Protein AF-A0A914DUC7-F1 (afdb_monomer)

Foldseek 3Di:
DPDDDDACPDPVNVVVVVVDDCPPDDHLLQAAEAEFAAQVVCCVQPRHDPDHQVRVQVVQVPDRRHDHYDGNDDPQDDPVNCVVVSHQADEDAPDFCDD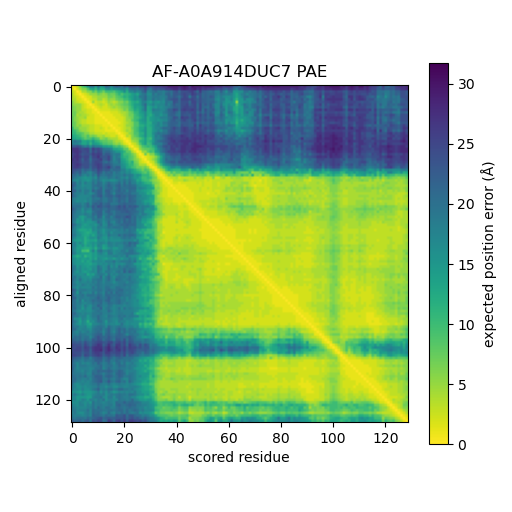PPDDTSCVNCVVVVRYDHDDDDPPDDDDHD

Organism: NCBI:txid290746

Nearest PDB structures (foldseek):
  4mvd-assembly2_G  TM=9.602E-01  e=2.513E-10  Rattus norvegicus
  4mvd-assembly1_C  TM=9.602E-01  e=2.513E-10  Rattus norvegicus
  3hl4-assembly1_A  TM=9.633E-01  e=3.082E-10  Rattus norvegicus
  4mvd-assembly1_D  TM=9.594E-01  e=3.780E-10  Rattus norvegicus
  4mvc-assembly1_A  TM=9.599E-01  e=6.085E-10  Rattus norvegicus

InterPro domains:
  IPR004821 Cytidyltransferase-like domain [PF01467] (36-99)
  IPR014729 Rossmann-like alpha/beta/alpha sandwich fold [G3DSA:3.40.50.620] (34-126)
  IPR045049 Choline-phosphate cytidylyltransferase Pcy1-like [PTHR10739] (35-122)

Radius of gyration: 16.66 Å; Cα contacts (8 Å, |Δi|>4): 123; chains: 1; bounding box: 43×40×29 Å

Structure (mmCIF, N/CA/C/O backbone):
data_AF-A0A914DUC7-F1
#
_entry.id   AF-A0A914DUC7-F1
#
loop_
_atom_site.group_PDB
_atom_site.id
_atom_site.type_symbol
_atom_site.label_atom_id
_atom_site.label_alt_id
_atom_site.label_comp_id
_atom_site.label_asym_id
_atom_site.label_entity_id
_atom_site.label_seq_id
_atom_site.pdbx_PDB_ins_code
_atom_site.Cartn_x
_atom_site.Cartn_y
_atom_site.Cartn_z
_atom_site.occupancy
_atom_site.B_iso_or_equiv
_atom_site.auth_seq_id
_atom_site.auth_comp_id
_atom_site.auth_asym_id
_atom_site.auth_atom_id
_atom_site.pdbx_PDB_model_num
ATOM 1 N N . MET A 1 1 ? 0.121 -23.128 16.247 1.00 46.06 1 MET A N 1
ATOM 2 C CA . MET A 1 1 ? -0.416 -22.690 14.943 1.00 46.06 1 MET A CA 1
ATOM 3 C C . MET A 1 1 ? 0.358 -23.443 13.867 1.00 46.06 1 MET A C 1
ATOM 5 O O . MET A 1 1 ? 1.308 -22.892 13.342 1.00 46.06 1 MET A O 1
ATOM 9 N N . ASN A 1 2 ? 0.049 -24.725 13.638 1.00 50.38 2 ASN A N 1
ATOM 10 C CA . ASN A 1 2 ? 0.793 -25.574 12.687 1.00 50.38 2 ASN A CA 1
ATOM 11 C C . ASN A 1 2 ? -0.073 -26.070 11.524 1.00 50.38 2 ASN A C 1
ATOM 13 O O . ASN A 1 2 ? 0.428 -26.791 10.668 1.00 50.38 2 ASN A O 1
ATOM 17 N N . ASP A 1 3 ? -1.340 -25.668 11.479 1.00 55.06 3 ASP A N 1
ATOM 18 C CA . ASP A 1 3 ? -2.220 -26.031 10.379 1.00 55.06 3 ASP A CA 1
ATOM 19 C C . ASP A 1 3 ? -2.228 -24.899 9.348 1.00 55.06 3 ASP A C 1
ATOM 21 O O . ASP A 1 3 ? -2.271 -23.722 9.739 1.00 55.06 3 ASP A O 1
ATOM 25 N N . PRO A 1 4 ? -2.164 -25.222 8.042 1.00 60.88 4 PRO A N 1
ATOM 26 C CA . PRO A 1 4 ? -2.346 -24.228 7.001 1.00 60.88 4 PRO A CA 1
ATOM 27 C C . PRO A 1 4 ? -3.713 -23.578 7.187 1.00 60.88 4 PRO A C 1
ATOM 29 O O . PRO A 1 4 ? -4.705 -24.222 7.533 1.00 60.88 4 PRO A O 1
ATOM 32 N N . ALA A 1 5 ? -3.751 -22.268 7.001 1.00 50.47 5 ALA A N 1
ATOM 33 C CA . ALA A 1 5 ? -4.974 -21.517 7.174 1.00 50.47 5 ALA A CA 1
ATOM 34 C C . ALA A 1 5 ? -6.016 -22.019 6.131 1.00 50.47 5 ALA A C 1
ATOM 36 O O . ALA A 1 5 ? -5.631 -22.170 4.973 1.00 50.47 5 ALA A O 1
ATOM 37 N N . PRO A 1 6 ? -7.298 -22.255 6.502 1.00 69.44 6 PRO A N 1
ATOM 38 C CA . PRO A 1 6 ? -8.322 -22.819 5.598 1.00 69.44 6 PRO A CA 1
ATOM 39 C C . PRO A 1 6 ? -8.519 -22.028 4.285 1.00 69.44 6 PRO A C 1
ATOM 41 O O . PRO A 1 6 ? -8.109 -20.882 4.187 1.00 69.44 6 PRO A O 1
ATOM 44 N N . TYR A 1 7 ? -9.136 -22.578 3.248 1.00 63.34 7 TYR A N 1
ATOM 45 C CA . TYR A 1 7 ? -9.454 -21.816 2.032 1.00 63.34 7 TYR A CA 1
ATOM 46 C C . TYR A 1 7 ? -10.631 -20.847 2.255 1.00 63.34 7 TYR A C 1
ATOM 48 O O . TYR A 1 7 ? -11.334 -20.920 3.263 1.00 63.34 7 TYR A O 1
ATOM 56 N N . SER A 1 8 ? -10.817 -19.860 1.374 1.00 52.75 8 SER A N 1
ATOM 57 C CA . SER A 1 8 ? -11.913 -18.878 1.497 1.00 52.75 8 SER A CA 1
ATOM 58 C C . SER A 1 8 ? -13.292 -19.490 1.231 1.00 52.75 8 SER A C 1
ATOM 60 O O . SER A 1 8 ? -14.287 -19.011 1.773 1.00 52.75 8 SER A O 1
ATOM 62 N N . ASP A 1 9 ? -13.336 -20.560 0.445 1.00 68.12 9 ASP A N 1
ATOM 63 C CA . ASP A 1 9 ? -14.497 -21.400 0.157 1.00 68.12 9 ASP A CA 1
ATOM 64 C C . ASP A 1 9 ? -14.658 -22.568 1.144 1.00 68.12 9 ASP A C 1
ATOM 66 O O . ASP A 1 9 ? -15.675 -23.264 1.115 1.00 68.12 9 ASP A O 1
ATOM 70 N N . ASP A 1 10 ? -13.713 -22.758 2.073 1.00 76.81 10 ASP A N 1
ATOM 71 C CA . ASP A 1 10 ? -13.875 -23.740 3.138 1.00 76.81 10 ASP A CA 1
ATOM 72 C C . ASP A 1 10 ? -14.993 -23.316 4.089 1.00 76.81 10 ASP A C 1
ATOM 74 O O . ASP A 1 10 ? -15.041 -22.197 4.612 1.00 76.81 10 ASP A O 1
ATOM 78 N N . GLN A 1 11 ? -15.853 -24.277 4.415 1.00 77.38 11 GLN A N 1
ATOM 79 C CA . GLN A 1 11 ? -17.013 -24.067 5.272 1.00 77.38 11 GLN A CA 1
ATOM 80 C C . GLN A 1 11 ? -16.652 -23.441 6.632 1.00 77.38 11 GLN A C 1
ATOM 82 O O . GLN A 1 11 ? -17.353 -22.549 7.103 1.00 77.38 11 GLN A O 1
ATOM 87 N N . LYS A 1 12 ? -15.511 -23.821 7.225 1.00 77.25 12 LYS A N 1
ATOM 88 C CA . LYS A 1 12 ? -15.018 -23.228 8.481 1.00 77.25 12 LYS A CA 1
ATOM 89 C C . LYS A 1 12 ? -14.705 -21.735 8.356 1.00 77.25 12 LYS A C 1
ATOM 91 O O . LYS A 1 12 ? -15.034 -20.976 9.261 1.00 77.25 12 LYS A O 1
ATOM 96 N N . ALA A 1 13 ? -14.094 -21.311 7.249 1.00 67.06 13 ALA A N 1
ATOM 97 C CA . ALA A 1 13 ? -13.749 -19.909 7.023 1.00 67.06 13 ALA A CA 1
ATOM 98 C C . ALA A 1 13 ? -15.004 -19.057 6.773 1.00 67.06 13 ALA A C 1
ATOM 100 O O . ALA A 1 13 ? -15.111 -17.945 7.293 1.00 67.06 13 ALA A O 1
ATOM 101 N N . MET A 1 14 ? -15.979 -19.600 6.037 1.00 70.56 14 MET A N 1
ATOM 102 C CA . MET A 1 14 ? -17.276 -18.952 5.818 1.00 70.56 14 MET A CA 1
ATOM 103 C C . MET A 1 14 ? -18.086 -18.832 7.117 1.00 70.56 14 MET A C 1
ATOM 105 O O . MET A 1 14 ? -18.657 -17.782 7.400 1.00 70.56 14 MET A O 1
ATOM 109 N N . GLU A 1 15 ? -18.108 -19.880 7.943 1.00 76.88 15 GLU A N 1
ATOM 110 C CA . GLU A 1 15 ? -18.794 -19.874 9.240 1.00 76.88 15 GLU A CA 1
ATOM 111 C C . GLU A 1 15 ? -18.163 -18.893 10.235 1.00 76.88 15 GLU A C 1
ATOM 113 O O . GLU A 1 15 ? -18.882 -18.259 11.004 1.00 76.88 15 GLU A O 1
ATOM 118 N N . GLU A 1 16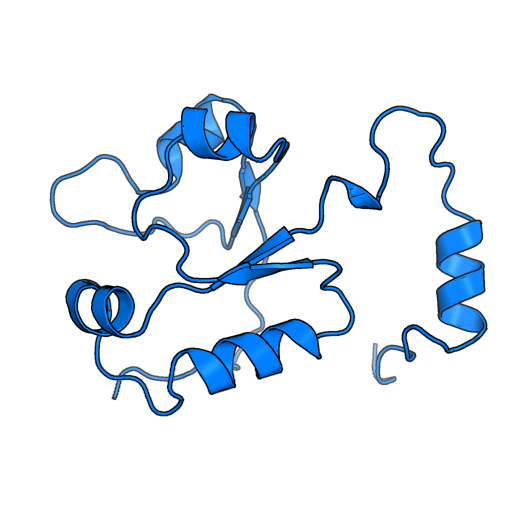 ? -16.838 -18.739 10.228 1.00 68.94 16 GLU A N 1
ATOM 119 C CA . GLU A 1 16 ? -16.150 -17.714 11.018 1.00 68.94 16 GLU A CA 1
ATOM 120 C C . GLU A 1 16 ? -16.453 -16.300 10.511 1.00 68.94 16 GLU A C 1
ATOM 122 O O . GLU A 1 16 ? -16.773 -15.437 11.329 1.00 68.94 16 GLU A O 1
ATOM 127 N N . LYS A 1 17 ? -16.459 -16.072 9.185 1.00 60.66 17 LYS A N 1
ATOM 128 C CA . LYS A 1 17 ? -16.875 -14.790 8.576 1.00 60.66 17 LYS A CA 1
ATOM 129 C C . LYS A 1 17 ? -18.301 -14.414 9.001 1.00 60.66 17 LYS A C 1
ATOM 131 O O . LYS A 1 17 ? -18.548 -13.267 9.360 1.00 60.66 17 LYS A O 1
ATOM 136 N N . ASN A 1 18 ? -19.212 -15.386 9.042 1.00 64.31 18 ASN A N 1
ATOM 137 C CA . ASN A 1 18 ? -20.620 -15.179 9.395 1.00 64.31 18 ASN A CA 1
ATOM 138 C C . ASN A 1 18 ? -20.877 -14.938 10.895 1.00 64.31 18 ASN A C 1
ATOM 140 O O . ASN A 1 18 ? -21.967 -14.503 11.259 1.00 64.31 18 ASN A O 1
ATOM 144 N N . LYS A 1 19 ? -19.908 -15.224 11.776 1.00 72.00 19 LYS A N 1
ATOM 145 C CA . LYS A 1 19 ? -20.015 -14.958 13.226 1.00 72.00 19 LYS A CA 1
ATOM 146 C C . LYS A 1 19 ? -19.640 -13.523 13.604 1.00 72.00 19 LYS A C 1
ATOM 148 O O . LYS A 1 19 ? -19.824 -13.135 14.756 1.00 72.00 19 LYS A O 1
ATOM 153 N N . ILE A 1 20 ? -19.090 -12.755 12.668 1.00 53.34 20 ILE A N 1
ATOM 154 C CA . ILE A 1 20 ? -18.647 -11.382 12.896 1.00 53.34 20 ILE A CA 1
ATOM 155 C C . ILE A 1 20 ? -19.851 -10.451 12.715 1.00 53.34 20 ILE A C 1
ATOM 157 O O . ILE A 1 20 ? -20.451 -10.402 11.646 1.00 53.34 20 ILE A O 1
ATOM 161 N N . ASP A 1 21 ? -20.210 -9.714 13.767 1.00 46.66 21 ASP A N 1
ATOM 162 C CA . ASP A 1 21 ? -21.287 -8.720 13.725 1.00 46.66 21 ASP A CA 1
ATOM 163 C C . ASP A 1 21 ? -20.840 -7.482 12.929 1.00 46.66 21 ASP A C 1
ATOM 165 O O . ASP A 1 21 ? -20.129 -6.614 13.435 1.00 46.66 21 ASP A O 1
ATOM 169 N N . THR A 1 22 ? -21.265 -7.403 11.668 1.00 47.69 22 THR A N 1
ATOM 170 C CA . THR A 1 22 ? -20.948 -6.308 10.739 1.00 47.69 22 THR A CA 1
ATOM 171 C C . THR A 1 22 ? -21.843 -5.073 10.911 1.00 47.69 22 THR A C 1
ATOM 173 O O . THR A 1 22 ? -21.750 -4.146 10.109 1.00 47.69 22 THR A O 1
ATOM 176 N N . THR A 1 23 ? -22.743 -5.040 11.905 1.00 42.53 23 THR A N 1
ATOM 177 C CA . THR A 1 23 ? -23.709 -3.934 12.079 1.00 42.53 23 THR A CA 1
ATOM 178 C C . THR A 1 23 ? -23.224 -2.810 12.997 1.00 42.53 23 THR A C 1
ATOM 180 O O . THR A 1 23 ? -23.844 -1.748 13.050 1.00 42.53 23 THR A O 1
ATOM 183 N N . LYS A 1 24 ? -22.075 -2.976 13.663 1.00 46.19 24 LYS A N 1
ATOM 184 C CA . LYS A 1 24 ? -21.386 -1.900 14.390 1.00 46.19 24 LYS A CA 1
ATOM 185 C C . LYS A 1 24 ? -20.242 -1.348 13.539 1.00 46.19 24 LYS A C 1
ATOM 187 O O . LYS A 1 24 ? -19.107 -1.764 13.701 1.00 46.19 24 LYS A O 1
ATOM 192 N N . ASN A 1 25 ? -20.597 -0.427 12.640 1.00 48.97 25 ASN A N 1
ATOM 193 C CA . ASN A 1 25 ? -19.744 0.482 11.859 1.00 48.97 25 ASN A CA 1
ATOM 194 C C . ASN A 1 25 ? -18.400 -0.082 11.358 1.00 48.97 25 ASN A C 1
ATOM 196 O O . ASN A 1 25 ? -17.412 -0.070 12.084 1.00 48.97 25 ASN A O 1
ATOM 200 N N . ILE A 1 26 ? -18.419 -0.440 10.069 1.00 35.59 26 ILE A N 1
ATOM 201 C CA . ILE A 1 26 ? -17.349 -0.746 9.097 1.00 35.59 26 ILE A CA 1
ATOM 202 C C . ILE A 1 26 ? -17.695 -2.098 8.477 1.00 35.59 26 ILE A C 1
ATOM 204 O O . ILE A 1 26 ? -17.576 -3.150 9.106 1.00 35.59 26 ILE A O 1
ATOM 208 N N . THR A 1 27 ? -18.177 -2.088 7.234 1.00 43.28 27 THR A N 1
ATOM 209 C CA . THR A 1 27 ? -18.324 -3.342 6.493 1.00 43.28 27 THR A CA 1
ATOM 210 C C . THR A 1 27 ? -16.932 -3.895 6.219 1.00 43.28 27 THR A C 1
ATOM 212 O O . THR A 1 27 ? -16.068 -3.175 5.735 1.00 43.28 27 THR A O 1
ATOM 215 N N . LEU A 1 28 ? -16.723 -5.183 6.496 1.00 39.56 28 LEU A N 1
ATOM 216 C CA . LEU A 1 28 ? -15.471 -5.915 6.252 1.00 39.56 28 LEU A CA 1
ATOM 217 C C . LEU A 1 28 ? -14.977 -5.801 4.791 1.00 39.56 28 LEU A C 1
ATOM 219 O O . LEU A 1 28 ? -13.794 -5.973 4.525 1.00 39.56 28 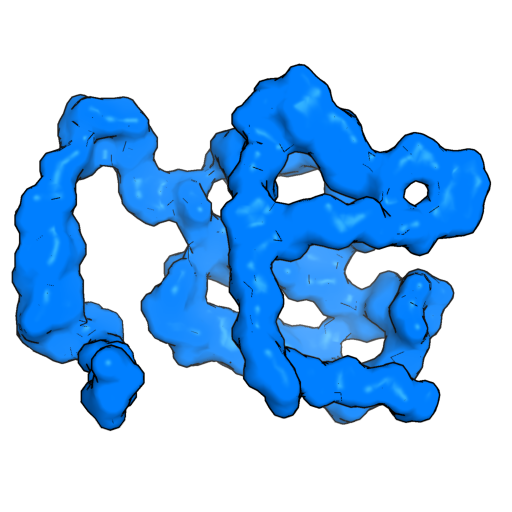LEU A O 1
ATOM 223 N N . GLU A 1 29 ? -15.891 -5.470 3.879 1.00 40.28 29 GLU A N 1
ATOM 224 C CA . GLU A 1 29 ? -15.678 -5.201 2.454 1.00 40.28 29 GLU A CA 1
ATOM 225 C C . GLU A 1 29 ? -15.026 -3.820 2.177 1.00 40.28 29 GLU A C 1
ATOM 227 O O . GLU A 1 29 ? -14.547 -3.587 1.077 1.00 40.28 29 GLU A O 1
ATOM 232 N N . MET A 1 30 ? -14.973 -2.901 3.156 1.00 34.72 30 MET A N 1
ATOM 233 C CA . MET A 1 30 ? -14.369 -1.555 3.026 1.00 34.72 30 MET A CA 1
ATOM 234 C C . MET A 1 30 ? -12.901 -1.485 3.489 1.00 34.72 30 MET A C 1
ATOM 236 O O . MET A 1 30 ? -12.204 -0.529 3.171 1.00 34.72 30 MET A O 1
ATOM 240 N N . ALA A 1 31 ? -12.398 -2.492 4.215 1.00 42.03 31 ALA A N 1
ATOM 241 C CA . ALA A 1 31 ? -11.094 -2.429 4.891 1.00 42.03 31 ALA A CA 1
ATOM 242 C C . ALA A 1 31 ? -9.970 -3.254 4.222 1.00 42.03 31 ALA A C 1
ATOM 244 O O . ALA A 1 31 ? -8.947 -3.511 4.859 1.00 42.03 31 ALA A O 1
ATOM 245 N N . LYS A 1 32 ? -10.149 -3.738 2.982 1.00 43.16 32 LYS A N 1
ATOM 246 C CA . LYS A 1 32 ? -9.281 -4.789 2.404 1.00 43.16 32 LYS A CA 1
ATOM 247 C C . LYS A 1 32 ? -8.936 -4.614 0.924 1.00 43.16 32 LYS A C 1
ATOM 249 O O . LYS A 1 32 ? -9.044 -5.533 0.112 1.00 43.16 32 LYS A O 1
ATOM 254 N N . THR A 1 33 ? -8.446 -3.434 0.585 1.00 47.81 33 THR A N 1
ATOM 255 C CA . THR A 1 33 ? -7.890 -3.148 -0.739 1.00 47.81 33 THR A CA 1
ATOM 256 C C . THR A 1 33 ? -6.376 -3.355 -0.735 1.00 47.81 33 THR A C 1
ATOM 258 O O . THR A 1 33 ? -5.647 -2.639 -0.047 1.00 47.81 33 THR A O 1
ATOM 261 N N . GLY A 1 34 ? -5.887 -4.326 -1.508 1.00 54.38 34 GLY A N 1
ATOM 262 C CA . GLY A 1 34 ? -4.460 -4.491 -1.775 1.00 54.38 34 GLY A CA 1
ATOM 263 C C . GLY A 1 34 ? -4.025 -3.567 -2.909 1.00 54.38 34 GLY A C 1
ATOM 264 O O . GLY A 1 34 ? -4.619 -3.581 -3.985 1.00 54.38 34 GLY A O 1
ATOM 265 N N . THR A 1 35 ? -2.986 -2.765 -2.703 1.00 67.69 35 THR A N 1
ATOM 266 C CA . THR A 1 35 ? -2.415 -1.906 -3.747 1.00 67.69 35 THR A CA 1
ATOM 267 C C . THR A 1 35 ? -1.082 -2.486 -4.223 1.00 67.69 35 THR A C 1
ATOM 269 O O . THR A 1 35 ? -0.266 -2.948 -3.424 1.00 67.69 35 THR A O 1
ATOM 272 N N . VAL A 1 36 ? -0.846 -2.504 -5.538 1.00 70.12 36 VAL A N 1
ATOM 273 C CA . VAL A 1 36 ? 0.412 -3.003 -6.120 1.00 70.12 36 VAL A CA 1
ATOM 274 C C . VAL A 1 36 ? 1.002 -1.936 -7.041 1.00 70.12 36 VAL A C 1
ATOM 276 O O . VAL A 1 36 ? 0.365 -1.513 -8.002 1.00 70.12 36 VAL A O 1
ATOM 279 N N . CYS A 1 37 ? 2.228 -1.493 -6.745 1.00 81.00 37 CYS A N 1
ATOM 280 C CA . CYS A 1 37 ? 2.952 -0.498 -7.548 1.00 81.00 37 CYS A CA 1
ATOM 281 C C . CYS A 1 37 ? 3.359 -1.067 -8.916 1.00 81.00 37 CYS A C 1
ATOM 283 O O . CYS A 1 37 ? 3.709 -2.249 -8.997 1.00 81.00 37 CYS A O 1
ATOM 285 N N . SER A 1 38 ? 3.415 -0.228 -9.951 1.00 81.75 38 SER A N 1
ATOM 286 C CA . SER A 1 38 ? 3.939 -0.581 -11.282 1.00 81.75 38 SER A CA 1
ATOM 287 C C . SER A 1 38 ? 5.439 -0.888 -11.292 1.00 81.75 38 SER A C 1
ATOM 289 O O . SER A 1 38 ? 6.183 -0.555 -10.359 1.00 81.75 38 SER A O 1
ATOM 291 N N . ASP A 1 39 ? 5.904 -1.529 -12.364 1.00 82.50 39 ASP A N 1
ATOM 292 C CA . ASP A 1 39 ? 7.318 -1.862 -12.563 1.00 82.50 39 ASP A CA 1
ATOM 293 C C . ASP A 1 39 ? 8.178 -0.603 -12.699 1.00 82.50 39 ASP A C 1
ATOM 295 O O . ASP A 1 39 ? 9.262 -0.535 -12.120 1.00 82.50 39 ASP A O 1
ATOM 299 N N . ALA A 1 40 ? 7.672 0.430 -13.382 1.00 84.12 40 ALA A N 1
ATOM 300 C CA . ALA A 1 40 ? 8.368 1.705 -13.553 1.00 84.12 40 ALA A CA 1
ATOM 301 C C . ALA A 1 40 ? 8.668 2.387 -12.207 1.00 84.12 40 ALA A C 1
ATOM 303 O O . ALA A 1 40 ? 9.804 2.796 -11.950 1.00 84.12 40 ALA A O 1
ATOM 304 N N . ASN A 1 41 ? 7.668 2.462 -11.322 1.00 82.44 41 ASN A N 1
ATOM 305 C CA . ASN A 1 41 ? 7.838 3.031 -9.985 1.00 82.44 41 ASN A CA 1
ATOM 306 C C . ASN A 1 41 ? 8.749 2.152 -9.118 1.00 82.44 41 ASN A C 1
ATOM 308 O O . ASN A 1 41 ? 9.658 2.663 -8.461 1.00 82.44 41 ASN A O 1
ATOM 312 N N . THR A 1 42 ? 8.564 0.830 -9.162 1.00 81.44 42 THR A N 1
ATOM 313 C CA . THR A 1 42 ? 9.371 -0.101 -8.360 1.00 81.44 42 THR A CA 1
ATOM 314 C C . THR A 1 42 ? 10.849 -0.050 -8.745 1.00 81.44 42 THR A C 1
ATOM 316 O O . THR A 1 42 ? 11.708 0.034 -7.864 1.00 81.44 42 THR A O 1
ATOM 319 N N . LEU A 1 43 ? 11.156 0.000 -10.044 1.00 86.25 43 LEU A N 1
ATOM 320 C CA . LEU A 1 43 ? 12.524 0.120 -10.542 1.00 86.25 43 LEU A CA 1
ATOM 321 C C . LEU A 1 43 ? 13.171 1.447 -10.131 1.00 86.25 43 LEU A C 1
ATOM 323 O O . LEU A 1 43 ? 14.332 1.465 -9.730 1.00 86.25 43 LEU A O 1
ATOM 327 N N . LYS A 1 44 ? 12.415 2.549 -10.201 1.00 86.31 44 LYS A N 1
ATOM 328 C CA . LYS A 1 44 ? 12.905 3.894 -9.880 1.00 86.31 44 LYS A CA 1
ATOM 329 C C . LYS A 1 44 ? 13.226 4.073 -8.395 1.00 86.31 44 LYS A C 1
ATOM 331 O O . LYS A 1 44 ? 14.237 4.688 -8.070 1.00 86.31 44 LYS A O 1
ATOM 336 N N . TYR A 1 45 ? 12.362 3.580 -7.510 1.00 82.94 45 TYR A N 1
ATOM 337 C CA . TYR A 1 45 ? 12.415 3.916 -6.083 1.00 82.94 45 TYR A CA 1
ATOM 338 C C . TYR A 1 45 ? 12.912 2.783 -5.174 1.00 82.94 45 TYR A C 1
ATOM 340 O O . TYR A 1 45 ? 13.262 3.044 -4.023 1.00 82.94 45 TYR A O 1
ATOM 3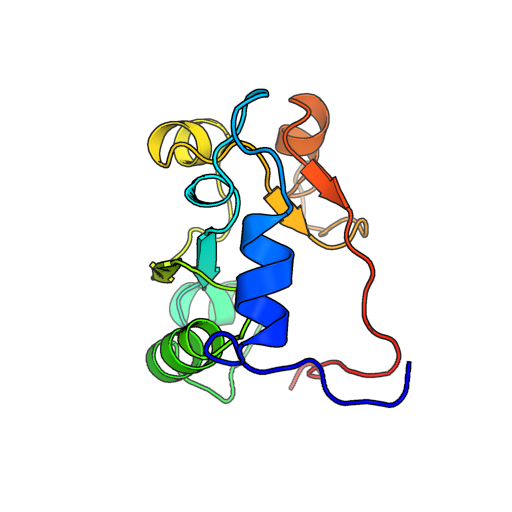48 N N . LYS A 1 46 ? 12.955 1.531 -5.650 1.00 82.62 46 LYS A N 1
ATOM 349 C CA . LYS A 1 46 ? 13.376 0.372 -4.840 1.00 82.62 46 LYS A CA 1
ATOM 350 C C . LYS A 1 46 ? 14.462 -0.467 -5.498 1.00 82.62 46 LYS A C 1
ATOM 352 O O . LYS A 1 46 ? 15.419 -0.824 -4.811 1.00 82.62 46 LYS A O 1
ATOM 357 N N . GLY A 1 47 ? 14.315 -0.784 -6.783 1.00 84.69 47 GLY A N 1
ATOM 358 C CA . GLY A 1 47 ? 15.273 -1.589 -7.538 1.00 84.69 47 GLY A CA 1
ATOM 359 C C . GLY A 1 47 ? 14.616 -2.621 -8.461 1.00 84.69 47 GLY A C 1
ATOM 360 O O . GLY A 1 47 ? 13.394 -2.625 -8.621 1.00 84.69 47 GLY A O 1
ATOM 361 N N . PRO A 1 48 ? 15.423 -3.487 -9.094 1.00 85.06 48 PRO A N 1
ATOM 362 C CA . PRO A 1 48 ? 14.943 -4.455 -10.076 1.00 85.06 48 PRO A CA 1
ATOM 363 C C . PRO A 1 48 ? 13.989 -5.488 -9.463 1.00 85.06 48 PRO A C 1
ATOM 365 O O . PRO A 1 48 ? 14.094 -5.853 -8.290 1.00 85.06 48 PRO A O 1
ATOM 368 N N . VAL A 1 49 ? 13.068 -5.977 -10.291 1.00 80.38 49 VAL A N 1
ATOM 369 C CA . VAL A 1 49 ? 12.058 -6.980 -9.937 1.00 80.38 49 VAL A CA 1
ATOM 370 C C . VAL A 1 49 ? 12.254 -8.243 -10.769 1.00 80.38 49 VAL A C 1
ATOM 372 O O . VAL A 1 49 ? 12.655 -8.171 -11.927 1.00 80.38 49 VAL A O 1
ATOM 375 N N . VAL A 1 50 ? 11.974 -9.405 -10.172 1.00 86.31 50 VAL A N 1
ATOM 376 C CA . VAL A 1 50 ? 11.961 -10.692 -10.892 1.00 86.31 50 VAL A CA 1
ATOM 377 C C . VAL A 1 50 ? 10.636 -10.877 -11.625 1.00 86.31 50 VAL A C 1
ATOM 379 O O . VAL A 1 50 ? 10.624 -11.269 -12.786 1.00 86.31 50 VAL A O 1
ATOM 382 N N . ASN A 1 51 ? 9.529 -10.579 -10.942 1.00 80.00 51 ASN A N 1
ATOM 383 C CA . ASN A 1 51 ? 8.189 -10.655 -11.506 1.00 80.00 51 ASN A CA 1
ATOM 384 C C . ASN A 1 51 ? 7.762 -9.305 -12.064 1.00 80.00 51 ASN A C 1
ATOM 386 O O . ASN A 1 51 ? 7.883 -8.288 -11.372 1.00 80.00 51 ASN A O 1
ATOM 390 N N . ASN A 1 52 ? 7.214 -9.318 -13.277 1.00 82.25 52 ASN A N 1
ATOM 391 C CA . ASN A 1 52 ? 6.608 -8.121 -13.854 1.00 82.25 52 ASN A CA 1
ATOM 392 C C . ASN A 1 52 ? 5.325 -7.731 -13.099 1.00 82.25 52 ASN A C 1
ATOM 394 O O . ASN A 1 52 ? 4.772 -8.500 -12.309 1.00 82.25 52 ASN A O 1
ATOM 398 N N . GLU A 1 53 ? 4.833 -6.524 -13.338 1.00 75.31 53 GLU A N 1
ATOM 399 C CA . GLU A 1 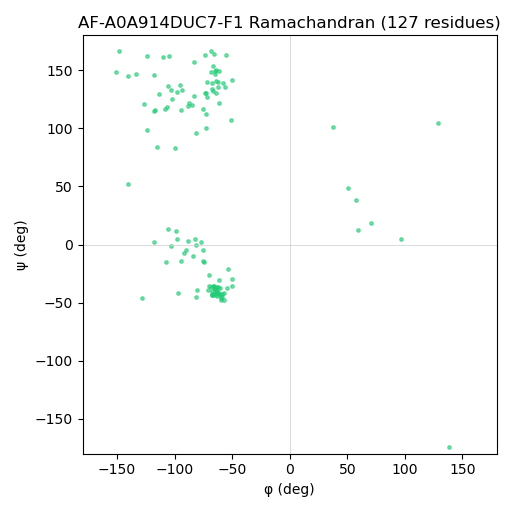53 ? 3.688 -5.968 -12.621 1.00 75.31 53 GLU A CA 1
ATOM 400 C C . GLU A 1 53 ? 2.412 -6.797 -12.784 1.00 75.31 53 GLU A C 1
ATOM 402 O O . GLU A 1 53 ? 1.696 -6.983 -11.803 1.00 75.31 53 GLU A O 1
ATOM 407 N N . PHE A 1 54 ? 2.160 -7.373 -13.964 1.00 79.94 54 PHE A N 1
ATOM 408 C CA . PHE A 1 54 ? 0.988 -8.220 -14.202 1.00 79.94 54 PHE A CA 1
ATOM 409 C C . PHE A 1 54 ? 1.041 -9.511 -13.388 1.00 79.94 54 PHE A C 1
ATOM 411 O O . PHE A 1 54 ? 0.048 -9.885 -12.766 1.00 79.94 54 PHE A O 1
ATOM 418 N N . GLU A 1 55 ? 2.204 -10.158 -13.334 1.00 76.31 55 GLU A N 1
ATOM 419 C CA . GLU A 1 55 ? 2.424 -11.330 -12.485 1.00 76.31 55 GLU A CA 1
ATOM 420 C C . GLU A 1 55 ? 2.219 -10.984 -11.010 1.00 76.31 55 GLU A C 1
ATOM 422 O O . GLU A 1 55 ? 1.560 -11.727 -10.285 1.00 76.31 55 GLU A O 1
ATOM 427 N N . ARG A 1 56 ? 2.721 -9.828 -10.561 1.00 82.25 56 ARG A N 1
ATOM 428 C CA . ARG A 1 56 ? 2.533 -9.371 -9.177 1.00 82.25 56 ARG A CA 1
ATOM 429 C C . ARG A 1 56 ? 1.065 -9.075 -8.863 1.00 82.25 56 ARG A C 1
ATOM 431 O O . ARG A 1 56 ? 0.616 -9.417 -7.770 1.00 82.25 56 ARG A O 1
ATOM 438 N N . TYR A 1 57 ? 0.308 -8.499 -9.801 1.00 82.38 57 TYR A N 1
ATOM 439 C CA . TYR A 1 57 ? -1.139 -8.303 -9.645 1.00 82.38 57 TYR A CA 1
ATOM 440 C C . TYR A 1 57 ? -1.861 -9.634 -9.444 1.00 82.38 57 TYR A C 1
ATOM 442 O O . TYR A 1 57 ? -2.673 -9.753 -8.527 1.00 82.38 57 TYR A O 1
ATOM 450 N N . GLU A 1 58 ? -1.537 -10.645 -10.252 1.00 77.12 58 GLU A N 1
ATOM 451 C CA . GLU A 1 58 ? -2.151 -11.966 -10.118 1.00 77.12 58 GLU A CA 1
ATOM 452 C C . GLU A 1 58 ? -1.725 -12.663 -8.821 1.00 77.12 58 GLU A C 1
ATOM 454 O O . GLU A 1 58 ? -2.576 -13.233 -8.145 1.00 77.12 58 GLU A O 1
ATOM 459 N N . VAL A 1 59 ? -0.461 -12.563 -8.396 1.00 77.75 59 VAL A N 1
ATOM 460 C CA . VAL A 1 59 ? -0.014 -13.126 -7.107 1.00 77.75 59 VAL A CA 1
ATOM 461 C C . VAL A 1 59 ? -0.834 -12.565 -5.943 1.00 77.75 59 VAL A C 1
ATOM 463 O O . VAL A 1 59 ? -1.330 -13.337 -5.124 1.00 77.75 59 VAL A O 1
ATOM 466 N N . VAL A 1 60 ? -1.022 -11.242 -5.888 1.00 78.12 60 VAL A N 1
ATOM 467 C CA . VAL A 1 60 ? -1.789 -10.591 -4.813 1.00 78.12 60 VAL A CA 1
ATOM 468 C C . VAL A 1 60 ? -3.275 -10.931 -4.901 1.00 78.12 60 VAL A C 1
ATOM 470 O O . VAL A 1 60 ? -3.910 -11.164 -3.876 1.00 78.12 60 VAL A O 1
ATOM 473 N N . ARG A 1 61 ? -3.830 -11.042 -6.111 1.00 76.31 61 ARG A N 1
ATOM 474 C CA . ARG A 1 61 ? -5.229 -11.439 -6.321 1.00 76.31 61 ARG A CA 1
ATOM 475 C C . ARG A 1 61 ? -5.540 -12.844 -5.800 1.00 76.31 61 ARG A C 1
ATOM 477 O O . ARG A 1 61 ? -6.664 -13.100 -5.386 1.00 76.31 61 ARG A O 1
ATOM 484 N N . HIS A 1 62 ? -4.563 -13.748 -5.815 1.00 78.94 62 HIS A N 1
ATOM 485 C CA . HIS A 1 62 ? -4.720 -15.107 -5.290 1.00 78.94 62 HIS A CA 1
ATOM 486 C C . HIS A 1 62 ? -4.396 -15.211 -3.786 1.00 78.94 62 HIS A C 1
ATOM 488 O O . HIS A 1 62 ? -4.449 -16.304 -3.217 1.00 78.94 62 HIS A O 1
ATOM 494 N N . CYS A 1 63 ? -4.072 -14.102 -3.108 1.00 74.81 63 CYS A N 1
ATOM 495 C CA . CYS A 1 63 ? -3.895 -14.100 -1.660 1.00 74.81 63 CYS A CA 1
ATOM 496 C C . CYS A 1 63 ? -5.244 -14.232 -0.941 1.00 74.81 63 CYS A C 1
ATOM 498 O O . CYS A 1 63 ? -6.162 -13.450 -1.158 1.00 74.81 63 CYS A O 1
ATOM 500 N N . ARG A 1 64 ? -5.320 -15.164 0.017 1.00 75.50 64 ARG A N 1
ATOM 501 C CA . ARG A 1 64 ? -6.534 -15.479 0.792 1.00 75.50 64 ARG A CA 1
ATOM 502 C C . ARG A 1 64 ? -7.239 -14.267 1.421 1.00 75.50 64 ARG A C 1
ATOM 504 O O . ARG A 1 64 ? -8.452 -14.291 1.593 1.00 75.50 64 ARG A O 1
ATOM 511 N N . TYR A 1 65 ? -6.470 -13.274 1.859 1.00 79.62 65 TYR A N 1
ATOM 512 C CA . TYR A 1 65 ? -6.968 -12.144 2.649 1.00 79.62 65 TYR A CA 1
ATOM 513 C C . TYR A 1 65 ? -7.255 -10.890 1.814 1.00 79.62 65 TYR A C 1
ATOM 515 O O . TYR A 1 65 ? -7.545 -9.849 2.398 1.00 79.62 65 TYR A O 1
ATOM 523 N N . VAL A 1 66 ? -7.125 -10.979 0.487 1.00 77.56 66 VAL A N 1
ATOM 524 C CA . VAL A 1 66 ? -7.322 -9.866 -0.445 1.00 77.56 66 VAL A CA 1
ATOM 525 C C . VAL A 1 66 ? -8.684 -10.008 -1.110 1.00 77.56 66 VAL A C 1
ATOM 527 O O . VAL A 1 66 ? -8.963 -11.038 -1.719 1.00 77.56 66 VAL A O 1
ATOM 530 N N . ASP A 1 67 ? -9.506 -8.965 -1.019 1.00 80.62 67 ASP A N 1
ATOM 531 C CA . ASP A 1 67 ? -10.814 -8.915 -1.680 1.00 80.62 67 ASP A CA 1
ATOM 532 C C . ASP A 1 67 ? -10.730 -8.156 -3.022 1.00 80.62 67 ASP A C 1
ATOM 534 O O . ASP A 1 67 ? -11.259 -8.617 -4.034 1.00 80.62 67 ASP A O 1
ATOM 538 N N . GLU A 1 68 ? -9.988 -7.041 -3.069 1.00 81.56 68 GLU A N 1
ATOM 539 C CA . GLU A 1 68 ? -9.767 -6.234 -4.279 1.00 81.56 68 GLU A CA 1
ATOM 540 C C . GLU A 1 68 ? -8.286 -5.865 -4.467 1.00 81.56 68 GLU A C 1
ATOM 542 O O . GLU A 1 68 ? -7.551 -5.640 -3.500 1.00 81.56 68 GLU A O 1
ATOM 547 N N . VAL A 1 69 ? -7.849 -5.781 -5.732 1.00 80.56 69 VAL A N 1
ATOM 548 C CA . VAL A 1 69 ? -6.495 -5.352 -6.114 1.00 80.56 69 VAL A CA 1
ATOM 549 C C . VAL A 1 69 ? -6.549 -4.084 -6.961 1.00 80.56 69 VAL A C 1
ATOM 551 O O . VAL A 1 69 ? -6.983 -4.123 -8.115 1.00 80.56 69 VAL A O 1
ATOM 554 N N . HIS A 1 70 ? -6.002 -2.989 -6.434 1.00 84.75 70 HIS A N 1
ATOM 555 C CA . HIS A 1 70 ? -5.749 -1.772 -7.205 1.00 84.75 70 HIS A CA 1
ATOM 556 C C . HIS A 1 70 ? -4.363 -1.837 -7.851 1.00 84.75 70 HIS A C 1
ATOM 558 O O . HIS A 1 70 ? -3.331 -1.946 -7.178 1.00 84.75 70 HIS A O 1
ATOM 564 N N . LYS A 1 71 ? -4.361 -1.775 -9.183 1.00 85.75 71 LYS A N 1
ATOM 565 C CA . LYS A 1 71 ? -3.161 -1.790 -10.027 1.00 85.75 71 LYS A CA 1
ATOM 566 C C . LYS A 1 71 ? -2.563 -0.389 -10.134 1.00 85.75 71 LYS A C 1
ATOM 568 O O . LYS A 1 71 ? -3.284 0.590 -9.976 1.00 85.75 71 LYS A O 1
ATOM 573 N N . ASP A 1 72 ? -1.270 -0.323 -10.445 1.00 82.44 72 ASP A N 1
ATOM 574 C CA . ASP A 1 72 ? -0.510 0.925 -10.607 1.00 82.44 72 ASP A CA 1
ATOM 575 C C . ASP A 1 72 ? -0.680 1.900 -9.432 1.00 82.44 72 ASP A C 1
ATOM 577 O O . ASP A 1 72 ? -0.973 3.085 -9.579 1.00 82.44 72 ASP A O 1
ATOM 581 N N . ALA A 1 73 ? -0.521 1.368 -8.223 1.00 84.81 73 ALA A N 1
ATOM 582 C CA . ALA A 1 73 ? -0.612 2.177 -7.023 1.00 84.81 73 ALA A CA 1
ATOM 583 C C . ALA A 1 73 ? 0.479 3.264 -6.994 1.00 84.81 73 ALA A C 1
ATOM 585 O O . ALA A 1 73 ? 1.634 2.980 -7.348 1.00 84.81 73 ALA A O 1
ATOM 586 N N . PRO A 1 74 ? 0.152 4.487 -6.537 1.00 85.31 74 PRO A N 1
ATOM 587 C CA . PRO A 1 74 ? 1.136 5.549 -6.414 1.00 85.31 74 PRO A CA 1
ATOM 588 C C . PRO A 1 74 ? 2.195 5.177 -5.375 1.00 85.31 74 PRO A C 1
ATOM 590 O O . PRO A 1 74 ? 1.881 4.637 -4.315 1.00 85.31 74 PRO A O 1
ATOM 593 N N . TRP A 1 75 ? 3.454 5.516 -5.662 1.00 83.69 75 TRP A N 1
ATOM 594 C CA . TRP A 1 75 ? 4.549 5.305 -4.710 1.00 83.69 75 TRP A CA 1
ATOM 595 C C . TRP A 1 75 ? 4.419 6.195 -3.469 1.00 83.69 75 TRP A C 1
ATOM 597 O O . TRP A 1 75 ? 4.725 5.771 -2.362 1.00 83.69 75 TRP A O 1
ATOM 607 N N . PHE A 1 76 ? 3.931 7.420 -3.669 1.00 86.75 76 PHE A N 1
ATOM 608 C CA . PHE A 1 76 ? 3.647 8.396 -2.621 1.00 86.75 76 PHE A CA 1
ATOM 609 C C . PHE A 1 76 ? 2.136 8.652 -2.596 1.00 86.75 76 PHE A C 1
ATOM 611 O O . PHE A 1 76 ? 1.664 9.565 -3.279 1.00 86.75 76 PHE A O 1
ATOM 618 N N . PRO A 1 77 ? 1.345 7.809 -1.906 1.00 86.19 77 PRO A N 1
ATOM 619 C CA . PRO A 1 77 ? -0.081 8.061 -1.760 1.00 86.19 77 PRO A CA 1
ATOM 620 C C . PRO A 1 77 ? -0.311 9.333 -0.936 1.00 86.19 77 PRO A C 1
ATOM 622 O O 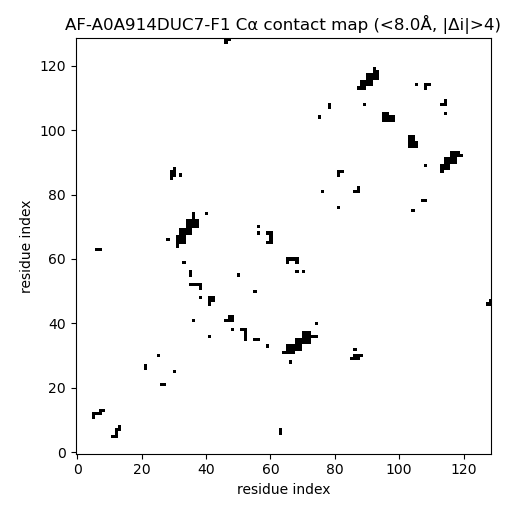. PRO A 1 77 ? 0.467 9.651 -0.037 1.00 86.19 77 PRO A O 1
ATOM 625 N N . SER A 1 78 ? -1.405 10.042 -1.212 1.00 87.75 78 SER A N 1
ATOM 626 C CA . SER A 1 78 ? -1.880 11.148 -0.376 1.00 87.75 78 SER A CA 1
ATOM 627 C C . SER A 1 78 ? -3.099 10.733 0.449 1.00 87.75 78 SER A C 1
ATOM 629 O O . SER A 1 78 ? -3.780 9.752 0.140 1.00 87.75 78 SER A O 1
ATOM 631 N N . VAL A 1 79 ? -3.399 11.493 1.503 1.00 87.19 79 VAL A N 1
ATOM 632 C CA . VAL A 1 79 ? -4.611 11.292 2.314 1.00 87.19 79 VAL A CA 1
ATOM 633 C C . VAL A 1 79 ? -5.866 11.507 1.461 1.00 87.19 79 VAL A C 1
ATOM 635 O O . VAL A 1 79 ? -6.849 10.784 1.604 1.00 87.19 79 VAL A O 1
ATOM 638 N N . GLU A 1 80 ? -5.830 12.465 0.538 1.00 88.06 80 GLU A N 1
ATOM 639 C CA . GLU A 1 80 ? -6.916 12.759 -0.398 1.00 88.06 80 GLU A CA 1
ATOM 640 C C . GLU A 1 80 ? -7.185 11.571 -1.325 1.00 88.06 80 GLU A C 1
ATOM 642 O O . GLU A 1 80 ? -8.338 11.175 -1.479 1.00 88.06 80 GLU A O 1
ATOM 647 N N . PHE A 1 81 ? -6.132 10.948 -1.863 1.00 86.19 81 PHE A N 1
ATOM 648 C CA . PHE A 1 81 ? -6.246 9.763 -2.715 1.00 86.19 81 PHE A CA 1
ATOM 649 C C . PHE A 1 81 ? -6.936 8.601 -1.988 1.00 86.19 81 PHE A C 1
ATOM 651 O O . PHE A 1 81 ? -7.825 7.954 -2.542 1.00 86.19 81 PHE A O 1
ATOM 658 N N . LEU A 1 82 ? -6.587 8.359 -0.719 1.0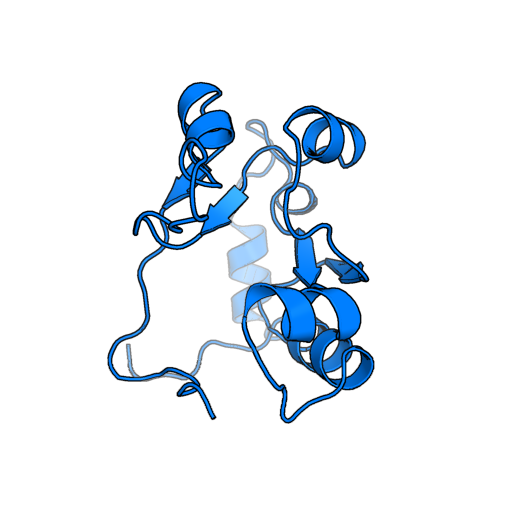0 85.19 82 LEU A N 1
ATOM 659 C CA . LEU A 1 82 ? -7.267 7.339 0.083 1.00 85.19 82 LEU A CA 1
ATOM 660 C C . LEU A 1 82 ? -8.740 7.668 0.317 1.00 85.19 82 LEU A C 1
ATOM 662 O O . LEU A 1 82 ? -9.586 6.782 0.226 1.00 85.19 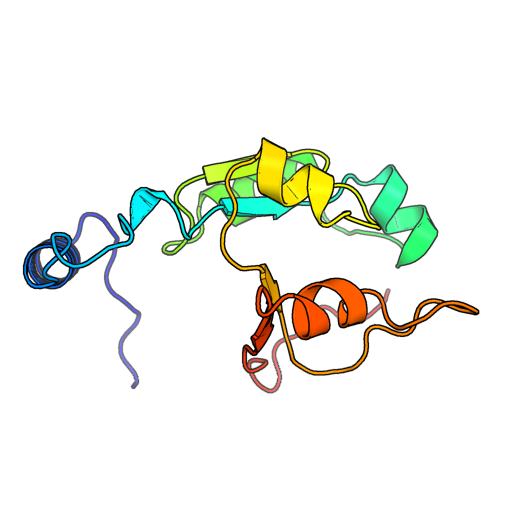82 LEU A O 1
ATOM 666 N N . LYS A 1 83 ? -9.060 8.936 0.593 1.00 85.31 83 LYS A N 1
ATOM 667 C CA . LYS A 1 83 ? -10.445 9.384 0.787 1.00 85.31 83 LYS A CA 1
ATOM 668 C C . LYS A 1 83 ? -11.274 9.215 -0.489 1.00 85.31 83 LYS A C 1
ATOM 670 O O . LYS A 1 83 ? -12.425 8.794 -0.402 1.00 85.31 83 LYS A O 1
ATOM 675 N N . GLU A 1 84 ? -10.697 9.480 -1.662 1.00 87.00 84 GLU A N 1
ATOM 676 C CA . GLU A 1 84 ? -11.341 9.233 -2.961 1.00 87.00 84 GLU A CA 1
ATOM 677 C C . GLU A 1 84 ? -11.622 7.743 -3.191 1.00 87.00 84 GLU A C 1
ATOM 679 O O . GLU A 1 84 ? -12.715 7.384 -3.636 1.00 87.00 84 GLU A O 1
ATOM 684 N N . LEU A 1 85 ? -10.679 6.875 -2.812 1.00 80.75 85 LEU A N 1
ATOM 685 C CA . LEU A 1 85 ? -10.850 5.420 -2.833 1.00 80.75 85 LEU A CA 1
ATOM 686 C C . LEU A 1 85 ? -11.723 4.877 -1.692 1.00 80.75 85 LEU A C 1
ATOM 688 O O . LEU A 1 85 ? -12.038 3.691 -1.688 1.00 80.75 85 LEU A O 1
ATOM 692 N N . ARG A 1 86 ? -12.148 5.731 -0.752 1.00 86.12 86 ARG A N 1
ATOM 693 C CA . ARG A 1 86 ? -12.898 5.358 0.461 1.00 86.12 86 ARG A CA 1
ATOM 694 C C . ARG A 1 86 ? -12.153 4.344 1.336 1.00 86.12 86 ARG A C 1
ATOM 696 O O . ARG A 1 86 ? -12.765 3.448 1.907 1.00 86.12 86 ARG A O 1
ATOM 703 N N . VAL A 1 87 ? -10.837 4.503 1.438 1.00 84.56 87 VAL A N 1
ATOM 704 C CA . VAL A 1 87 ? -9.979 3.710 2.320 1.00 84.56 87 VAL A CA 1
ATOM 705 C C . VAL A 1 87 ? -9.926 4.367 3.695 1.00 84.56 87 VAL A C 1
ATOM 707 O O . VAL A 1 87 ? -9.501 5.515 3.825 1.00 84.56 87 VAL A O 1
ATOM 710 N N . ASP A 1 88 ? -10.319 3.616 4.721 1.00 82.94 88 ASP A N 1
ATOM 711 C CA . ASP A 1 88 ? -10.306 4.088 6.109 1.00 82.94 88 ASP A CA 1
ATOM 712 C C . ASP A 1 88 ? -8.906 4.002 6.740 1.00 82.94 88 ASP A C 1
ATOM 714 O O . ASP A 1 88 ? -8.488 4.898 7.475 1.00 82.94 88 ASP A O 1
ATOM 718 N N . PHE A 1 89 ? -8.166 2.928 6.438 1.00 84.69 89 PHE A N 1
ATOM 719 C CA . PHE A 1 89 ? -6.869 2.639 7.047 1.00 84.69 89 PHE A CA 1
ATOM 720 C C . PHE A 1 89 ? -5.858 2.080 6.040 1.00 84.69 89 PHE A C 1
ATOM 722 O O . PHE A 1 89 ? -6.198 1.271 5.180 1.00 84.69 89 PHE A O 1
ATOM 729 N N . ILE A 1 90 ? -4.587 2.444 6.209 1.00 87.50 90 ILE A N 1
ATOM 730 C CA . ILE A 1 90 ? -3.427 1.792 5.595 1.00 87.50 90 ILE A CA 1
ATOM 731 C C . ILE A 1 90 ? -2.815 0.828 6.603 1.00 87.50 90 ILE A C 1
ATOM 733 O O . ILE A 1 90 ? -2.510 1.220 7.727 1.00 87.50 90 ILE A O 1
ATOM 737 N N . ALA A 1 91 ? -2.549 -0.404 6.168 1.00 88.12 91 ALA A N 1
ATOM 738 C CA . ALA A 1 91 ? -1.805 -1.387 6.944 1.00 88.12 91 ALA A CA 1
ATOM 739 C C . ALA A 1 91 ? -0.389 -1.590 6.374 1.00 88.12 91 ALA A C 1
ATOM 741 O O . ALA A 1 91 ? -0.235 -2.038 5.239 1.00 88.12 91 ALA A O 1
ATOM 742 N N . HIS A 1 92 ? 0.648 -1.288 7.158 1.00 89.19 92 HIS A N 1
ATOM 743 C CA . HIS A 1 92 ? 2.054 -1.539 6.801 1.00 89.19 92 HIS A CA 1
ATOM 744 C C . HIS A 1 92 ? 2.880 -1.831 8.062 1.00 89.19 92 HIS A C 1
ATOM 746 O O . HIS A 1 92 ? 2.397 -1.653 9.179 1.00 89.19 92 HIS A O 1
ATOM 752 N N . ASP A 1 93 ? 4.104 -2.346 7.927 1.00 85.94 93 ASP A N 1
ATOM 753 C CA . ASP A 1 93 ? 5.001 -2.452 9.080 1.00 85.94 93 ASP A CA 1
ATOM 754 C C . ASP A 1 93 ? 5.318 -1.068 9.676 1.00 85.94 93 ASP A C 1
ATOM 756 O O . ASP A 1 93 ? 5.301 -0.055 8.971 1.00 85.94 93 ASP A O 1
ATOM 760 N N . GLY A 1 94 ? 5.557 -1.031 10.990 1.00 82.62 94 GLY A N 1
ATOM 761 C CA . GLY A 1 94 ? 5.805 0.205 11.737 1.00 82.62 94 GLY A CA 1
ATOM 762 C C . GLY A 1 94 ? 7.213 0.784 11.569 1.00 82.62 94 GLY A C 1
ATOM 763 O O . GLY A 1 94 ? 7.529 1.791 12.205 1.00 82.62 94 GLY A O 1
ATOM 764 N N . LEU A 1 95 ? 8.080 0.171 10.752 1.00 82.56 95 LEU A N 1
ATOM 765 C CA . LEU A 1 95 ? 9.409 0.721 10.521 1.00 82.56 95 LEU A CA 1
ATOM 766 C C . LEU A 1 95 ? 9.288 1.982 9.657 1.00 82.56 95 LEU A C 1
ATOM 768 O O . LEU A 1 95 ? 8.501 2.014 8.706 1.00 82.56 95 LEU A O 1
ATOM 772 N N . PRO A 1 96 ? 10.066 3.034 9.957 1.00 79.38 96 PRO A N 1
ATOM 773 C CA . PRO A 1 96 ? 10.073 4.225 9.128 1.00 79.38 96 PRO A CA 1
ATOM 774 C C . PRO A 1 96 ? 10.537 3.854 7.718 1.00 79.38 96 PRO A C 1
ATOM 776 O O . PRO A 1 96 ? 11.633 3.322 7.521 1.00 79.38 96 PRO A O 1
ATOM 779 N N . TYR A 1 97 ? 9.681 4.128 6.736 1.00 77.69 97 TYR A N 1
ATOM 780 C CA . TYR A 1 97 ? 10.048 4.023 5.334 1.00 77.69 97 TYR A CA 1
ATOM 781 C C . TYR A 1 97 ? 10.784 5.305 4.952 1.00 77.69 97 TYR A C 1
ATOM 783 O O . TYR A 1 97 ? 10.161 6.339 4.706 1.00 77.69 97 TYR A O 1
ATOM 791 N N . ASP A 1 98 ? 12.112 5.237 5.008 1.00 71.50 98 ASP A N 1
ATOM 792 C CA . ASP A 1 98 ? 12.976 6.393 4.809 1.00 71.50 98 ASP A CA 1
ATOM 793 C C . ASP A 1 98 ? 12.985 6.784 3.327 1.00 71.50 98 ASP A C 1
ATOM 795 O O . ASP A 1 98 ? 13.447 6.037 2.457 1.00 71.50 98 ASP A O 1
ATOM 799 N N . VAL A 1 99 ? 12.416 7.950 3.038 1.00 68.06 99 VAL A N 1
ATOM 800 C CA . VAL A 1 99 ? 12.415 8.560 1.712 1.00 68.06 99 VAL A CA 1
ATOM 801 C C . VAL A 1 99 ? 13.369 9.732 1.813 1.00 68.06 99 VAL A C 1
ATOM 803 O O . VAL A 1 99 ? 13.149 10.655 2.593 1.00 68.06 99 VAL A O 1
ATOM 806 N N . SER A 1 100 ? 14.463 9.678 1.057 1.00 61.75 100 SER A N 1
ATOM 807 C CA . SER A 1 100 ? 15.554 10.644 1.159 1.00 61.75 100 SER A CA 1
ATOM 808 C C . SER A 1 100 ? 15.055 12.095 1.087 1.00 61.75 100 SER A C 1
ATOM 810 O O . SER A 1 100 ? 14.724 12.572 0.001 1.00 61.75 100 SER A O 1
ATOM 812 N N . GLY A 1 101 ? 15.070 12.796 2.225 1.00 58.81 101 GLY A N 1
ATOM 813 C CA . GLY A 1 101 ? 14.811 14.237 2.314 1.00 58.81 101 GLY A CA 1
ATOM 814 C C . GLY A 1 101 ? 13.385 14.664 2.677 1.00 58.81 101 GLY A C 1
ATOM 815 O O . GLY A 1 101 ? 13.144 15.869 2.705 1.00 58.81 101 GLY A O 1
ATOM 816 N N . GLU A 1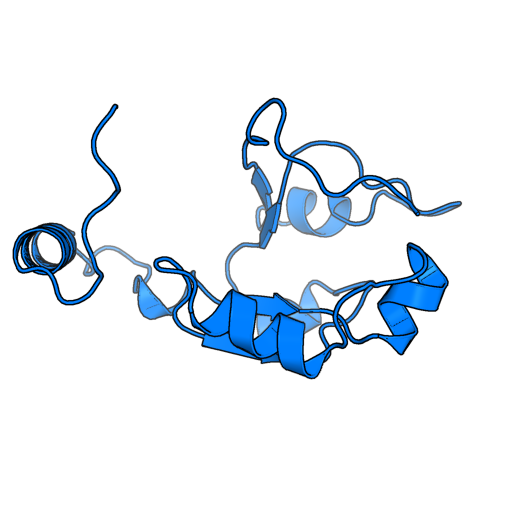 102 ? 12.466 13.743 2.983 1.00 62.53 102 GLU A N 1
ATOM 817 C CA . GLU A 1 102 ? 11.072 14.067 3.337 1.00 62.53 102 GLU A CA 1
ATOM 818 C C . GLU A 1 102 ? 10.650 13.493 4.702 1.00 62.53 102 GLU A C 1
ATOM 820 O O . GLU A 1 102 ? 11.299 12.605 5.257 1.00 62.53 102 GLU A O 1
ATOM 825 N N . GLU A 1 103 ? 9.560 14.031 5.267 1.00 65.38 103 GLU A N 1
ATOM 826 C CA . GLU A 1 103 ? 8.866 13.415 6.407 1.00 65.38 103 GLU A CA 1
ATOM 827 C C . GLU A 1 103 ? 8.474 11.980 6.003 1.00 65.38 103 GLU A C 1
ATOM 829 O O . GLU A 1 103 ? 8.054 11.756 4.868 1.00 65.38 103 GLU A O 1
ATOM 834 N N . GLY A 1 104 ? 8.678 10.993 6.885 1.00 73.56 104 GLY A N 1
ATOM 835 C CA . GLY A 1 104 ? 8.552 9.574 6.527 1.00 73.56 104 GLY A CA 1
ATOM 836 C C . GLY A 1 104 ? 7.239 9.260 5.799 1.00 73.56 104 GLY A C 1
ATOM 837 O O . GLY A 1 104 ? 6.188 9.782 6.163 1.00 73.56 104 GLY A O 1
ATOM 838 N N . MET A 1 105 ? 7.291 8.376 4.793 1.00 82.12 105 MET A N 1
ATOM 839 C CA . MET A 1 105 ? 6.202 8.156 3.818 1.00 82.12 105 MET A CA 1
ATOM 840 C C . MET A 1 105 ? 4.813 7.936 4.442 1.00 82.12 105 MET A C 1
ATOM 842 O O . MET A 1 105 ? 3.800 8.271 3.832 1.00 82.12 105 MET A O 1
ATOM 846 N N . TYR A 1 106 ? 4.764 7.367 5.653 1.00 86.81 106 TYR A N 1
ATOM 847 C CA . TYR A 1 106 ? 3.522 7.048 6.355 1.00 86.81 106 TYR A CA 1
ATOM 848 C C . TYR A 1 106 ? 3.134 8.017 7.488 1.00 86.81 106 TYR A C 1
ATOM 850 O O . TYR A 1 106 ? 2.090 7.837 8.114 1.00 86.81 106 TYR A O 1
ATOM 858 N N . GLU A 1 107 ? 3.944 9.037 7.777 1.00 87.31 107 GLU A N 1
ATOM 859 C CA . GLU A 1 107 ? 3.746 9.928 8.931 1.00 87.31 107 GLU A CA 1
ATOM 860 C C . GLU A 1 107 ? 2.467 10.770 8.819 1.00 87.31 107 GLU A C 1
ATOM 862 O O . GLU A 1 107 ? 1.759 10.965 9.810 1.00 87.31 107 GLU A O 1
ATOM 867 N N . SER A 1 108 ? 2.103 11.200 7.608 1.00 87.88 108 SER A N 1
ATOM 868 C CA . SER A 1 108 ? 0.834 11.894 7.346 1.00 87.88 108 SER A CA 1
ATOM 869 C C . SER A 1 108 ? -0.378 11.039 7.736 1.00 87.88 108 SER A C 1
ATOM 871 O O . SER A 1 108 ? -1.266 11.517 8.438 1.00 87.88 108 SER A O 1
ATOM 873 N N . PHE A 1 109 ? -0.385 9.754 7.373 1.00 89.00 109 PHE A N 1
ATOM 874 C CA . PHE A 1 109 ? -1.477 8.832 7.698 1.00 89.00 109 PHE A CA 1
ATOM 875 C C . PHE A 1 109 ? -1.530 8.484 9.185 1.00 89.00 109 PHE A C 1
ATOM 877 O O . PHE A 1 109 ? -2.619 8.358 9.743 1.00 89.00 109 PHE A O 1
ATOM 884 N N . LYS A 1 110 ? -0.372 8.370 9.851 1.00 88.19 110 LYS A N 1
ATOM 885 C CA . LYS A 1 110 ? -0.313 8.193 11.311 1.00 88.19 110 LYS A CA 1
ATOM 886 C C . LYS A 1 110 ? -0.945 9.379 12.038 1.00 88.19 110 LYS A C 1
ATOM 888 O O . LYS A 1 110 ? -1.725 9.176 12.964 1.00 88.19 110 LYS A O 1
ATOM 893 N N . ARG A 1 111 ? -0.648 10.608 11.598 1.00 89.75 111 ARG A N 1
ATOM 894 C CA . ARG A 1 111 ? -1.187 11.847 12.186 1.00 89.75 111 ARG A CA 1
ATOM 895 C C . ARG A 1 111 ? -2.708 11.950 12.051 1.00 89.75 111 ARG A C 1
ATOM 897 O O . ARG A 1 111 ? -3.366 12.407 12.978 1.00 89.75 111 ARG A O 1
ATOM 904 N N . GLU A 1 112 ? -3.250 11.478 10.932 1.00 88.56 112 GLU A N 1
ATOM 905 C CA . GLU A 1 112 ? -4.694 11.433 10.661 1.00 88.56 112 GLU A CA 1
ATOM 906 C C . GLU A 1 112 ? -5.402 10.224 11.310 1.00 88.56 112 GLU A C 1
ATOM 908 O O . GLU A 1 112 ? -6.611 10.066 11.164 1.00 88.56 112 GLU A O 1
ATOM 913 N N . GLY A 1 113 ? -4.678 9.351 12.025 1.00 89.88 113 GLY A N 1
ATOM 914 C CA . GLY A 1 113 ? -5.252 8.146 12.637 1.00 89.88 113 GLY A CA 1
ATOM 915 C C . GLY A 1 113 ? -5.656 7.063 11.629 1.00 89.88 113 GLY A C 1
ATOM 916 O O . GLY A 1 113 ? -6.429 6.171 11.967 1.00 89.88 113 GLY A O 1
ATOM 917 N N . MET A 1 114 ? -5.126 7.126 10.406 1.00 89.62 114 MET A N 1
ATOM 918 C CA . MET A 1 114 ? -5.427 6.217 9.294 1.00 89.62 114 MET A CA 1
ATOM 919 C C . MET A 1 114 ? -4.368 5.116 9.121 1.00 89.62 114 MET A C 1
ATOM 921 O O . MET A 1 114 ? -4.346 4.448 8.094 1.00 89.62 114 MET A O 1
ATOM 925 N N . PHE A 1 115 ? -3.451 4.920 10.072 1.00 88.38 115 PHE A N 1
ATOM 926 C CA . PHE A 1 115 ? -2.364 3.940 9.951 1.00 88.38 115 PHE A CA 1
ATOM 927 C C . PHE A 1 115 ? -2.502 2.803 10.967 1.00 88.38 115 PHE A C 1
ATOM 929 O O . PHE A 1 115 ? -2.636 3.039 12.166 1.00 88.38 115 PHE A O 1
ATOM 936 N N . VAL A 1 116 ? -2.425 1.565 10.480 1.00 88.94 116 VAL A N 1
ATOM 937 C CA . VAL A 1 116 ? -2.475 0.330 11.264 1.00 88.94 116 VAL A CA 1
ATOM 938 C C . VAL A 1 116 ? -1.150 -0.410 11.108 1.00 88.94 116 VAL A C 1
ATOM 940 O O . VAL A 1 116 ? -0.784 -0.868 10.027 1.00 88.94 116 VAL A O 1
ATOM 943 N N . GLU A 1 117 ? -0.423 -0.555 12.211 1.00 89.25 117 GLU A N 1
ATOM 944 C CA . GLU A 1 117 ? 0.856 -1.260 12.218 1.00 89.25 117 GLU A CA 1
ATOM 945 C C . GLU A 1 117 ? 0.677 -2.778 12.107 1.00 89.25 117 GLU A C 1
ATOM 947 O O . GLU A 1 117 ? -0.062 -3.404 12.869 1.00 89.25 117 GLU A O 1
ATOM 952 N N . THR A 1 118 ? 1.421 -3.388 11.187 1.00 86.12 118 THR A N 1
ATOM 953 C CA . THR A 1 118 ? 1.521 -4.845 11.034 1.00 86.12 118 THR A CA 1
ATOM 954 C C . THR A 1 118 ? 2.897 -5.351 11.454 1.00 86.12 118 THR A C 1
ATOM 956 O O . THR A 1 118 ? 3.868 -4.600 11.552 1.00 86.12 118 THR A O 1
ATOM 959 N N . GLN A 1 119 ? 2.991 -6.652 11.724 1.00 85.38 119 GLN A N 1
ATOM 960 C CA . GLN A 1 119 ? 4.239 -7.293 12.126 1.00 85.38 119 GLN A CA 1
ATOM 961 C C . GLN A 1 119 ? 4.833 -8.076 10.960 1.00 85.38 119 GLN A C 1
ATOM 963 O O . GLN A 1 119 ? 4.148 -8.860 10.301 1.00 85.38 119 GLN A O 1
ATOM 968 N N . ARG A 1 120 ? 6.134 -7.893 10.727 1.00 83.25 120 ARG A N 1
ATOM 969 C CA . ARG A 1 120 ? 6.854 -8.651 9.702 1.00 83.25 120 ARG A CA 1
ATOM 970 C C . ARG A 1 120 ? 6.942 -10.120 10.104 1.00 83.25 120 ARG A C 1
ATOM 972 O O . ARG A 1 120 ? 7.244 -10.449 11.252 1.00 83.25 120 ARG A O 1
ATOM 979 N N . THR A 1 121 ? 6.751 -11.005 9.130 1.00 83.50 121 THR A N 1
ATOM 980 C CA . THR A 1 121 ? 7.058 -12.426 9.315 1.00 83.50 121 THR A CA 1
ATOM 981 C C . THR A 1 121 ? 8.575 -12.593 9.342 1.00 83.50 121 THR A C 1
ATOM 983 O O . THR A 1 121 ? 9.275 -12.103 8.454 1.00 83.50 121 THR A O 1
ATOM 986 N N . LYS A 1 122 ? 9.094 -13.240 10.389 1.00 82.31 122 LYS A N 1
ATOM 987 C CA . LYS A 1 122 ? 10.536 -13.451 10.559 1.00 82.31 122 LYS A CA 1
ATOM 988 C C . LYS A 1 122 ? 11.080 -14.357 9.454 1.00 82.31 122 LYS A C 1
ATOM 990 O O . LYS A 1 122 ? 10.373 -15.231 8.958 1.00 82.31 122 LYS A O 1
ATOM 995 N N . ASP A 1 123 ? 12.326 -14.104 9.060 1.00 78.88 123 ASP A N 1
ATOM 996 C CA . ASP A 1 123 ? 13.114 -14.942 8.143 1.00 78.88 123 ASP A CA 1
ATOM 997 C C . ASP A 1 123 ? 12.513 -15.154 6.739 1.00 78.88 123 ASP A C 1
ATOM 999 O O . ASP A 1 123 ? 13.003 -15.970 5.964 1.00 78.88 123 ASP A O 1
ATOM 1003 N N . THR A 1 124 ? 11.482 -14.383 6.377 1.00 75.06 124 THR A N 1
ATOM 1004 C CA . THR A 1 124 ? 10.812 -14.453 5.073 1.00 75.06 124 THR A CA 1
ATOM 1005 C C . THR A 1 124 ? 10.837 -13.077 4.413 1.00 75.06 124 THR A C 1
ATOM 1007 O O . THR A 1 124 ? 10.032 -12.202 4.732 1.00 75.06 124 THR A O 1
ATOM 1010 N N . PHE A 1 125 ? 11.784 -12.851 3.503 1.00 77.44 125 PHE A N 1
ATOM 1011 C CA . PHE A 1 125 ? 11.869 -11.618 2.719 1.00 77.44 125 PHE A CA 1
ATOM 1012 C C . PHE A 1 125 ? 12.508 -11.870 1.352 1.00 77.44 125 PHE A C 1
ATOM 1014 O O . PHE A 1 125 ? 13.381 -12.721 1.211 1.00 77.44 125 PHE A O 1
ATOM 1021 N N . MET A 1 126 ? 12.092 -11.093 0.350 1.00 76.31 126 MET A N 1
ATOM 1022 C CA . MET A 1 126 ? 12.812 -10.994 -0.920 1.00 76.31 126 MET A CA 1
ATOM 1023 C C . MET A 1 126 ? 14.061 -10.125 -0.699 1.00 76.31 126 MET A C 1
ATOM 1025 O O . MET A 1 126 ? 13.907 -8.953 -0.330 1.00 76.31 126 MET A O 1
ATOM 1029 N N . PRO A 1 127 ? 15.283 -10.661 -0.868 1.00 73.75 127 PRO A N 1
ATOM 1030 C CA . PRO A 1 127 ? 16.491 -9.852 -0.784 1.00 73.75 127 PRO A CA 1
ATOM 1031 C C . PRO A 1 127 ? 16.533 -8.849 -1.943 1.00 73.75 127 PRO A C 1
ATOM 1033 O O . PRO A 1 127 ? 15.954 -9.080 -3.004 1.00 73.75 127 PRO A O 1
ATOM 1036 N N . LYS A 1 128 ? 17.222 -7.722 -1.737 1.00 63.88 128 LYS A N 1
ATOM 1037 C CA . LYS A 1 128 ? 17.568 -6.832 -2.852 1.00 63.88 128 LYS A CA 1
ATOM 1038 C C . LYS A 1 128 ? 18.505 -7.602 -3.790 1.00 63.88 128 LYS A C 1
ATOM 1040 O O . LYS A 1 128 ? 19.451 -8.219 -3.300 1.00 63.88 128 LYS A O 1
ATOM 1045 N N . LEU A 1 129 ? 18.187 -7.597 -5.084 1.00 58.53 129 LEU A N 1
ATOM 1046 C CA . LEU A 1 129 ? 19.047 -8.138 -6.140 1.00 58.53 129 LEU A CA 1
ATOM 1047 C C . LEU A 1 129 ? 20.301 -7.276 -6.316 1.00 58.53 129 LEU A C 1
ATOM 1049 O O . LEU A 1 129 ? 20.195 -6.045 -6.100 1.00 58.53 129 LEU A O 1
#

Secondary structure (DSSP, 8-state):
--SPPPPSSSHHHHHHHHTS-TTSS--TTSS-EEEE--HHHHHHHT---SS-HHHHHHHHHT-TT-SEEEES--SS--HHHHHHTT---EEEESS----TTSS-TTHHHHHTT-EEEEPPPTT--PPP-

Mean predicted aligned error: 10.98 Å

Sequence (129 aa):
MNDPAPYSDDQKAMEEKNKIDTTKNITLEMAKTGTVCSDANTLKYKGPVVNNEFERYEVVRHCRYVDEVHKDAPWFPSVEFLKELRVDFIAHDGLPYDVSGEEGMYESFKREGMFVETQRTKDTFMPKL

Solvent-accessible surface area (backbone atoms only — not comparable to full-atom values): 8380 Å² total; per-residue (Å²): 138,87,70,81,80,76,52,76,85,34,68,69,48,47,54,55,60,70,69,54,78,58,84,72,83,64,53,78,87,54,77,36,74,42,70,40,58,34,54,72,58,39,44,72,77,77,40,85,70,92,66,54,44,69,57,51,52,52,57,52,60,73,34,86,82,41,80,44,74,45,73,65,33,66,92,78,71,51,72,65,57,34,54,74,70,58,47,70,63,48,78,44,61,76,68,82,54,85,46,95,93,56,81,40,75,57,51,68,38,50,74,71,69,24,54,43,75,43,80,79,66,80,99,65,76,86,75,87,125

pLDDT: mean 74.47, std 14.37, range [34.72, 89.88]